Protein AF-A0A957S2P7-F1 (afdb_monomer_lite)

pLDDT: mean 78.18, std 14.38, range [56.06, 95.38]

Sequence (47 aa):
MLSSLKKLLSAEPVLDARQTEPGRNEPCPCGSGRKYKRCCQEGKRKR

Radius of gyration: 19.4 Å; chains: 1; bounding box: 21×64×19 Å

Structure (mmCIF, N/CA/C/O backbone):
data_AF-A0A957S2P7-F1
#
_entry.id   AF-A0A957S2P7-F1
#
loop_
_atom_site.group_PDB
_atom_site.id
_atom_site.type_symbol
_atom_site.labe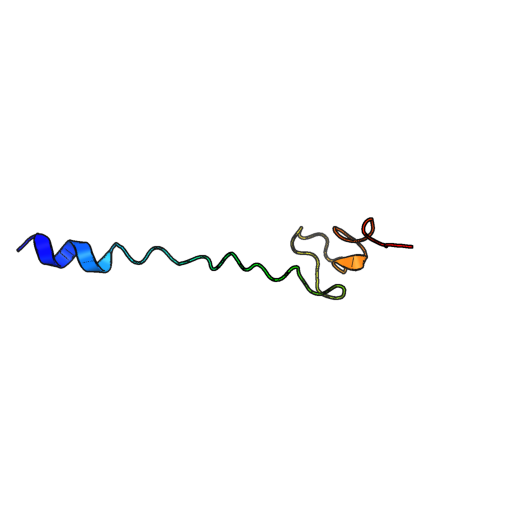l_atom_id
_atom_site.label_alt_id
_atom_site.label_comp_id
_atom_site.label_asym_id
_atom_site.label_entity_id
_atom_site.label_seq_id
_atom_site.pdbx_PDB_ins_code
_atom_site.Cartn_x
_atom_site.Cartn_y
_atom_site.Cartn_z
_atom_site.occupancy
_atom_site.B_iso_or_equiv
_atom_site.auth_seq_id
_atom_site.auth_comp_id
_atom_site.auth_asym_id
_atom_site.auth_atom_id
_atom_site.pdbx_PDB_model_num
ATOM 1 N N . MET A 1 1 ? 0.408 -44.972 10.692 1.00 72.50 1 MET A N 1
ATOM 2 C CA . MET A 1 1 ? -0.410 -44.455 9.569 1.00 72.50 1 MET A CA 1
ATOM 3 C C . MET A 1 1 ? -0.810 -42.980 9.715 1.00 72.50 1 MET A C 1
ATOM 5 O O . MET A 1 1 ? -0.791 -42.281 8.716 1.00 72.50 1 MET A O 1
ATOM 9 N N . LEU A 1 2 ? -1.104 -42.462 10.918 1.00 62.97 2 LEU A N 1
ATOM 10 C CA . LEU A 1 2 ? -1.536 -41.059 11.120 1.00 62.97 2 LEU A CA 1
ATOM 11 C C . LEU A 1 2 ? -0.403 -40.007 11.162 1.00 62.97 2 LEU A C 1
ATOM 13 O O . LEU A 1 2 ? -0.675 -38.810 11.153 1.00 62.97 2 LEU A O 1
ATOM 17 N N . SER A 1 3 ? 0.868 -40.419 11.194 1.00 67.12 3 SER A N 1
ATOM 18 C CA . SER A 1 3 ? 2.009 -39.491 11.298 1.00 67.12 3 SER A CA 1
ATOM 19 C C . SER A 1 3 ? 2.388 -38.828 9.968 1.00 67.12 3 SER A C 1
ATOM 21 O O . SER A 1 3 ? 2.939 -37.730 9.972 1.00 67.12 3 SER A O 1
ATOM 23 N N . SER A 1 4 ? 2.065 -39.455 8.833 1.00 66.88 4 SER A N 1
ATOM 24 C CA . SER A 1 4 ? 2.417 -38.941 7.499 1.00 66.88 4 SER A CA 1
ATOM 25 C C . SER A 1 4 ? 1.478 -37.833 7.009 1.00 66.88 4 SER A C 1
ATOM 27 O O . SER A 1 4 ? 1.869 -37.023 6.176 1.00 66.88 4 SER A O 1
ATOM 29 N N . LEU A 1 5 ? 0.263 -37.745 7.562 1.00 67.88 5 LEU A N 1
ATO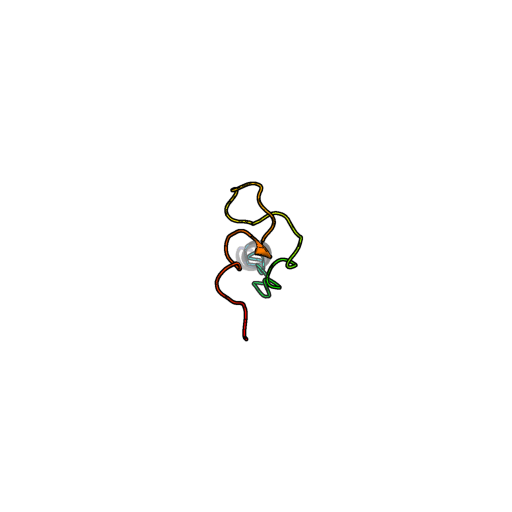M 30 C CA . LEU A 1 5 ? -0.747 -36.756 7.164 1.00 67.88 5 LEU A CA 1
ATOM 31 C C . LEU A 1 5 ? -0.521 -35.364 7.781 1.00 67.88 5 LEU A C 1
ATOM 33 O O . LEU A 1 5 ? -1.057 -34.379 7.286 1.00 67.88 5 LEU A O 1
ATOM 37 N N . LYS A 1 6 ? 0.321 -35.246 8.816 1.00 70.75 6 LYS A N 1
ATOM 38 C CA . LYS A 1 6 ? 0.644 -33.957 9.457 1.00 70.75 6 LYS A CA 1
ATOM 39 C C . LYS A 1 6 ? 1.547 -33.049 8.618 1.00 70.75 6 LYS A C 1
ATOM 41 O O . LYS A 1 6 ? 1.555 -31.850 8.848 1.00 70.75 6 LYS A O 1
ATOM 46 N N . LYS A 1 7 ? 2.303 -33.588 7.655 1.00 64.31 7 LYS A N 1
ATOM 47 C CA . LYS A 1 7 ? 3.328 -32.829 6.912 1.00 64.31 7 LYS A CA 1
ATOM 48 C C . LYS A 1 7 ? 2.749 -31.899 5.832 1.00 64.31 7 LYS A C 1
ATOM 50 O O . LYS A 1 7 ? 3.415 -30.952 5.438 1.00 64.31 7 LYS A O 1
ATOM 55 N N . LEU A 1 8 ? 1.533 -32.175 5.357 1.00 63.59 8 LEU A N 1
ATOM 56 C CA . LEU A 1 8 ? 0.893 -31.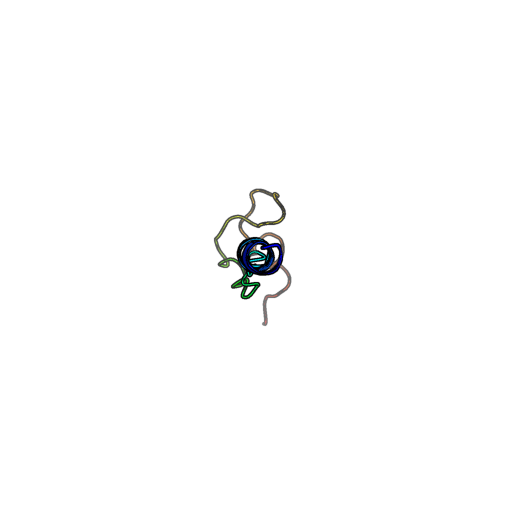446 4.252 1.00 63.59 8 LEU A CA 1
ATOM 57 C C . LEU A 1 8 ? 0.006 -30.281 4.717 1.00 63.59 8 LEU A C 1
ATOM 59 O O . LEU A 1 8 ? -0.359 -29.441 3.907 1.00 63.59 8 LEU A O 1
ATOM 63 N N . LEU A 1 9 ? -0.315 -30.212 6.012 1.00 63.66 9 LEU A N 1
ATOM 64 C CA . LEU A 1 9 ? -1.162 -29.166 6.601 1.00 63.66 9 LEU A CA 1
ATOM 65 C C . LEU A 1 9 ? -0.363 -28.043 7.288 1.00 63.66 9 LEU A C 1
ATOM 67 O O . LEU A 1 9 ? -0.955 -27.192 7.934 1.00 63.66 9 LEU A O 1
ATOM 71 N N . SER A 1 10 ? 0.972 -28.050 7.203 1.00 59.72 10 SER A N 1
ATOM 72 C CA . SER A 1 10 ? 1.834 -27.109 7.948 1.00 59.72 10 SER A CA 1
ATOM 73 C C . SER A 1 10 ? 2.533 -26.064 7.079 1.00 59.72 10 SER A C 1
ATOM 75 O O . SER A 1 10 ? 3.337 -25.292 7.594 1.00 59.72 10 SER A O 1
ATOM 77 N N . ALA A 1 11 ? 2.252 -26.027 5.775 1.00 64.12 11 ALA A N 1
ATOM 78 C CA . ALA A 1 11 ? 2.670 -24.922 4.921 1.00 64.12 11 ALA A CA 1
ATOM 79 C C . ALA A 1 11 ? 1.611 -23.815 5.001 1.00 64.12 11 ALA A C 1
ATOM 81 O O . ALA A 1 11 ? 0.853 -23.590 4.060 1.00 64.12 11 ALA A O 1
ATOM 82 N N . GLU A 1 12 ? 1.543 -23.153 6.157 1.00 65.88 12 GLU A N 1
ATOM 83 C CA . GLU A 1 12 ? 0.93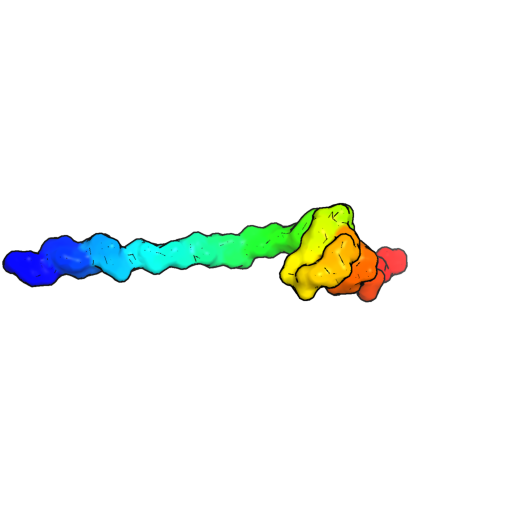2 -21.827 6.239 1.00 65.88 12 GLU A CA 1
ATOM 84 C C . GLU A 1 12 ? 1.597 -20.960 5.158 1.00 65.88 12 GLU A C 1
ATOM 86 O O . GLU A 1 12 ? 2.829 -21.022 5.020 1.00 65.88 12 GLU A O 1
ATOM 91 N N . PRO A 1 13 ? 0.844 -20.183 4.359 1.00 66.56 13 PRO A N 1
ATOM 92 C CA . PRO A 1 13 ? 1.472 -19.259 3.438 1.00 66.56 13 PRO A CA 1
ATOM 93 C C . PRO A 1 13 ? 2.339 -18.334 4.284 1.00 66.56 13 PRO A C 1
ATOM 95 O O . PRO A 1 13 ? 1.835 -17.587 5.122 1.00 66.56 13 PRO A O 1
ATOM 98 N N . VAL A 1 14 ? 3.656 -18.401 4.087 1.00 62.31 14 VAL A N 1
ATOM 99 C CA . VAL A 1 14 ? 4.558 -17.336 4.505 1.00 62.31 14 VAL A CA 1
ATOM 100 C C . VAL A 1 14 ? 4.112 -16.110 3.725 1.00 62.31 14 VAL A C 1
ATOM 102 O O . VAL A 1 14 ? 4.527 -15.874 2.593 1.00 62.31 14 VAL A O 1
ATOM 105 N N . LEU A 1 15 ? 3.169 -15.374 4.312 1.00 60.97 15 LEU A N 1
ATOM 106 C CA . LEU A 1 15 ? 2.858 -14.012 3.945 1.00 60.97 15 LEU A CA 1
ATOM 107 C C . LEU A 1 15 ? 4.164 -13.282 4.228 1.00 60.97 15 LEU A C 1
ATOM 109 O O . LEU A 1 15 ? 4.425 -12.894 5.366 1.00 60.97 15 LEU A O 1
ATOM 113 N N . ASP A 1 16 ? 5.051 -13.239 3.234 1.00 59.81 16 ASP A N 1
ATOM 114 C CA . ASP A 1 16 ? 6.330 -12.562 3.337 1.00 59.81 16 ASP A CA 1
ATOM 115 C C . ASP A 1 16 ? 6.001 -11.074 3.458 1.00 59.81 16 ASP A C 1
ATOM 117 O O . ASP A 1 16 ? 5.866 -10.328 2.492 1.00 59.81 16 ASP A O 1
ATOM 121 N N . ALA A 1 17 ? 5.756 -10.668 4.702 1.00 58.09 17 ALA A N 1
ATOM 122 C CA . ALA A 1 17 ? 5.391 -9.329 5.112 1.00 58.09 17 ALA A CA 1
ATOM 123 C C . ALA A 1 17 ? 6.603 -8.395 5.070 1.00 58.09 17 ALA A C 1
ATOM 125 O O . ALA A 1 17 ? 6.583 -7.318 5.665 1.00 58.09 17 ALA A O 1
ATOM 126 N N . ARG A 1 18 ? 7.628 -8.729 4.273 1.00 56.06 18 ARG A N 1
ATOM 127 C CA . ARG A 1 18 ? 8.440 -7.726 3.587 1.00 56.06 18 ARG A CA 1
ATOM 128 C C . ARG A 1 18 ? 7.559 -7.041 2.539 1.00 56.06 18 ARG A C 1
ATOM 130 O O . ARG A 1 18 ? 7.850 -7.051 1.346 1.00 56.06 18 ARG A O 1
ATOM 137 N N . GLN A 1 19 ? 6.462 -6.445 3.009 1.00 60.47 19 GLN A N 1
ATOM 138 C CA . GLN A 1 19 ? 5.690 -5.451 2.297 1.00 60.47 19 GLN A CA 1
ATOM 139 C C . GLN A 1 19 ? 6.661 -4.305 2.054 1.00 60.47 19 GLN A C 1
ATOM 141 O O . GLN A 1 19 ? 6.857 -3.426 2.890 1.00 60.47 19 GLN A O 1
ATOM 146 N N . THR A 1 20 ? 7.348 -4.378 0.921 1.00 71.19 20 THR A N 1
ATOM 147 C CA . THR A 1 20 ? 7.971 -3.222 0.308 1.00 71.19 20 THR A CA 1
ATOM 148 C C . THR A 1 20 ? 6.891 -2.150 0.306 1.00 71.19 20 THR A C 1
ATOM 150 O O . THR A 1 20 ? 5.792 -2.384 -0.200 1.00 71.19 20 THR A O 1
ATOM 153 N N . GLU A 1 21 ? 7.139 -1.029 0.999 1.00 78.25 21 GLU A N 1
ATOM 154 C CA . GLU A 1 21 ? 6.187 0.081 0.994 1.00 78.25 21 GLU A CA 1
ATOM 155 C C . GLU A 1 21 ? 5.825 0.349 -0.475 1.00 78.25 21 GLU A C 1
ATOM 157 O O . GLU A 1 21 ? 6.741 0.428 -1.304 1.00 78.25 21 GLU A O 1
ATOM 162 N N . PRO A 1 22 ? 4.528 0.443 -0.819 1.00 87.00 22 PRO A N 1
ATOM 163 C CA . PRO A 1 22 ? 4.119 0.617 -2.203 1.00 87.00 22 PRO A CA 1
ATOM 164 C C . PRO A 1 22 ? 4.855 1.810 -2.806 1.00 87.00 22 PRO A C 1
ATOM 166 O O . PRO A 1 22 ? 5.086 2.835 -2.149 1.00 87.00 22 PRO A O 1
ATOM 169 N N . GLY A 1 23 ? 5.245 1.678 -4.070 1.00 91.12 23 GLY A N 1
ATOM 170 C CA . GLY A 1 23 ? 5.961 2.721 -4.775 1.00 91.12 23 GLY A CA 1
ATOM 171 C C . GLY A 1 23 ? 5.190 4.038 -4.704 1.00 91.12 23 GLY A C 1
ATOM 172 O O . GLY A 1 23 ? 3.969 4.090 -4.838 1.00 91.12 23 GLY A O 1
ATOM 173 N N . ARG A 1 24 ? 5.907 5.155 -4.541 1.00 93.44 24 ARG A N 1
ATOM 174 C CA . ARG A 1 24 ? 5.336 6.507 -4.376 1.00 93.44 24 ARG A CA 1
ATOM 175 C C . ARG A 1 24 ? 4.242 6.829 -5.429 1.00 93.44 24 ARG A C 1
ATOM 177 O O . ARG A 1 24 ? 3.283 7.552 -5.159 1.00 93.44 24 ARG A O 1
ATOM 184 N N . ASN A 1 25 ? 4.362 6.307 -6.649 1.00 94.75 25 ASN A N 1
ATOM 185 C CA . ASN A 1 25 ? 3.411 6.545 -7.741 1.00 94.75 25 ASN A CA 1
ATOM 186 C C . ASN A 1 25 ? 2.348 5.453 -7.948 1.00 94.75 25 ASN A C 1
ATOM 188 O O . ASN A 1 25 ? 1.458 5.678 -8.768 1.00 94.75 25 ASN A O 1
ATOM 192 N N . GLU A 1 26 ? 2.428 4.326 -7.247 1.00 94.50 26 GLU A N 1
ATOM 193 C CA . GLU A 1 26 ? 1.496 3.200 -7.369 1.00 94.50 26 GLU A CA 1
ATOM 194 C C . GLU A 1 26 ? 0.118 3.525 -6.772 1.00 94.50 26 GLU A C 1
ATOM 196 O O . GLU A 1 26 ? 0.010 4.455 -5.958 1.00 94.50 26 GLU A O 1
ATOM 201 N N . PRO A 1 27 ? -0.955 2.814 -7.179 1.00 95.38 27 PRO A N 1
ATOM 202 C CA . PRO A 1 27 ? -2.258 2.938 -6.534 1.00 95.38 27 PRO A CA 1
ATOM 203 C C . PRO A 1 27 ? -2.157 2.640 -5.035 1.00 95.38 27 PRO A C 1
ATOM 205 O O . PRO A 1 27 ? -1.456 1.732 -4.598 1.00 95.38 27 PRO A O 1
ATOM 208 N N . CYS A 1 28 ? -2.855 3.435 -4.229 1.00 95.25 28 CYS A N 1
ATOM 209 C CA . CYS A 1 28 ? -2.791 3.316 -2.783 1.00 95.25 28 CYS A CA 1
ATOM 210 C C . CYS A 1 28 ? -3.547 2.061 -2.308 1.00 95.25 28 CYS A C 1
ATOM 212 O O . CYS A 1 28 ? -4.736 1.933 -2.619 1.00 95.25 28 CYS A O 1
ATOM 214 N N . PRO A 1 29 ? -2.927 1.184 -1.492 1.00 92.75 29 PRO A N 1
ATOM 215 C CA . PRO A 1 29 ? -3.552 -0.065 -1.044 1.00 92.75 29 PRO A CA 1
ATOM 216 C C . PRO A 1 29 ? -4.752 0.142 -0.106 1.00 92.75 29 PRO A C 1
ATOM 218 O O . PRO A 1 29 ? -5.462 -0.810 0.188 1.00 92.75 29 PRO A O 1
ATOM 221 N N . CYS A 1 30 ? -5.032 1.376 0.337 1.00 93.75 30 CYS A N 1
ATOM 222 C CA . CYS A 1 30 ? -6.246 1.701 1.094 1.00 93.75 30 CYS A CA 1
ATOM 223 C C . CYS A 1 30 ? -7.528 1.751 0.238 1.00 93.75 30 CYS A C 1
ATOM 225 O O . CYS A 1 30 ? -8.592 2.062 0.764 1.00 93.75 30 CYS A O 1
ATOM 227 N N . GLY A 1 31 ? -7.434 1.518 -1.077 1.00 92.94 31 GLY A N 1
ATOM 228 C CA . GLY A 1 31 ? -8.593 1.485 -1.976 1.00 92.94 31 GLY A CA 1
ATOM 229 C C . GLY A 1 31 ? -9.089 2.856 -2.446 1.00 92.94 31 GLY A C 1
ATOM 230 O O . GLY A 1 31 ? -10.108 2.938 -3.118 1.00 92.94 31 GLY A O 1
ATOM 231 N N . SER A 1 32 ? -8.371 3.947 -2.160 1.00 94.88 32 SER A N 1
ATOM 232 C CA . SER A 1 32 ? -8.805 5.303 -2.543 1.00 94.88 32 SER A CA 1
ATOM 233 C C . SER A 1 32 ? -8.696 5.620 -4.040 1.00 94.88 32 SER A C 1
ATOM 235 O O . SER A 1 32 ? -9.117 6.693 -4.470 1.00 94.88 32 SER A O 1
ATOM 237 N N . GLY A 1 33 ? -8.035 4.763 -4.827 1.00 93.94 33 GLY A N 1
ATOM 238 C CA . GLY A 1 33 ? -7.717 5.017 -6.239 1.00 93.94 33 GLY A CA 1
ATOM 239 C C . GLY A 1 33 ? -6.665 6.115 -6.475 1.00 93.94 33 GLY A C 1
ATOM 240 O O . GLY A 1 33 ? -6.281 6.379 -7.613 1.00 93.94 33 GLY A O 1
ATOM 241 N N . ARG A 1 34 ? -6.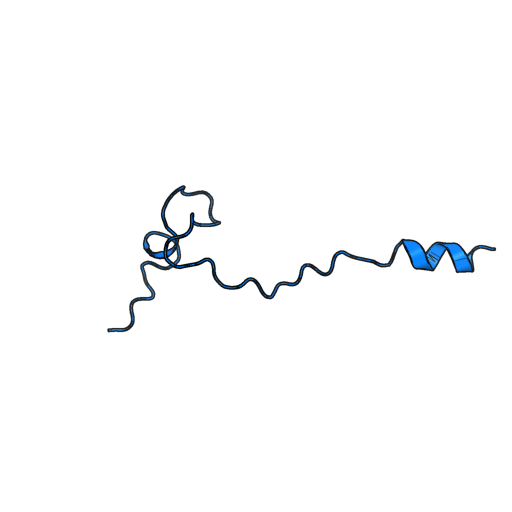155 6.763 -5.419 1.00 95.38 34 ARG A N 1
ATOM 242 C CA . ARG A 1 34 ? -5.113 7.800 -5.510 1.00 95.38 34 ARG A CA 1
ATOM 243 C C . ARG A 1 34 ? -3.721 7.164 -5.526 1.00 95.38 34 ARG A C 1
ATOM 245 O O . ARG A 1 34 ? -3.527 6.070 -5.009 1.00 95.38 34 ARG A O 1
ATOM 252 N N . LYS A 1 35 ? -2.720 7.885 -6.049 1.00 95.25 35 LYS A N 1
ATOM 253 C CA . LYS A 1 35 ? -1.301 7.486 -5.927 1.00 95.25 35 LYS A CA 1
ATOM 254 C C . LYS A 1 35 ? -0.881 7.465 -4.453 1.00 95.25 35 LYS A C 1
ATOM 256 O O . LYS A 1 35 ? -1.238 8.400 -3.733 1.00 95.25 35 LYS A O 1
ATOM 261 N N . TYR A 1 36 ? -0.067 6.498 -4.027 1.00 94.44 36 TYR A N 1
ATOM 262 C CA . TYR A 1 36 ? 0.370 6.332 -2.630 1.00 94.44 36 TYR A CA 1
ATOM 263 C C . TYR A 1 36 ? 0.932 7.631 -2.021 1.00 94.44 36 TYR A C 1
ATOM 265 O O . TYR A 1 36 ? 0.515 8.056 -0.941 1.00 94.44 36 TYR A O 1
ATOM 273 N N . LYS A 1 37 ? 1.748 8.369 -2.788 1.00 94.38 37 LYS A N 1
ATOM 274 C CA . LYS A 1 37 ? 2.304 9.684 -2.404 1.00 94.38 37 LYS A CA 1
ATOM 275 C C . LYS A 1 37 ? 1.320 10.795 -2.134 1.00 94.38 37 LYS A C 1
ATOM 277 O O . LYS A 1 37 ? 1.712 11.779 -1.526 1.00 94.38 37 LYS A O 1
ATOM 282 N N . ARG A 1 38 ? 0.119 10.678 -2.696 1.00 94.56 38 ARG A N 1
ATOM 283 C CA . ARG A 1 38 ? -0.972 11.649 -2.575 1.00 94.56 38 ARG A CA 1
ATOM 284 C C . ARG A 1 38 ? -2.077 11.161 -1.643 1.00 94.56 38 ARG A C 1
ATOM 286 O O 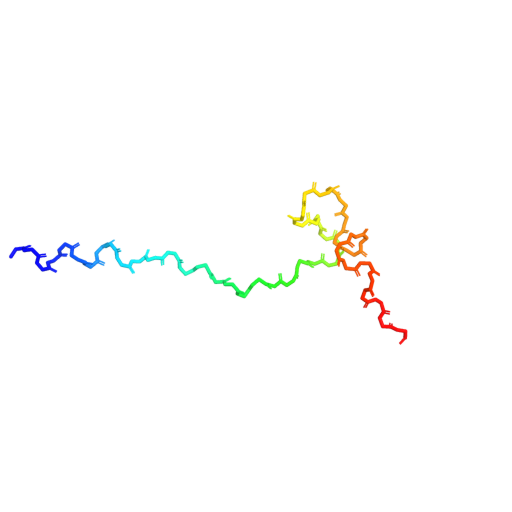. ARG A 1 38 ? -3.140 11.770 -1.588 1.00 94.56 38 ARG A O 1
ATOM 293 N N . CYS A 1 39 ? -1.857 10.030 -0.981 1.00 94.81 39 CYS A N 1
ATOM 294 C CA . CYS A 1 39 ? -2.800 9.408 -0.071 1.00 94.81 39 CYS A CA 1
ATOM 295 C C . CYS A 1 39 ? -2.079 9.121 1.249 1.00 94.81 39 CYS A C 1
ATOM 297 O O . CYS A 1 39 ? -1.733 10.060 1.960 1.00 94.81 39 CYS A O 1
ATOM 299 N N . CYS A 1 40 ? -1.774 7.860 1.553 1.00 92.75 40 CYS A N 1
ATOM 300 C CA . CYS A 1 40 ? -1.184 7.461 2.832 1.00 92.75 40 CYS A CA 1
ATOM 301 C C . CYS A 1 40 ? 0.245 7.989 3.074 1.00 92.75 40 CYS A C 1
ATOM 303 O O . CYS A 1 40 ? 0.696 7.993 4.215 1.00 92.75 40 CYS A O 1
ATOM 305 N N . GLN A 1 41 ? 0.956 8.465 2.043 1.00 90.62 41 GLN A N 1
ATOM 306 C CA . GLN A 1 41 ? 2.329 8.979 2.166 1.00 90.62 41 GLN A CA 1
ATOM 307 C C . GLN A 1 41 ? 2.440 10.515 2.007 1.00 90.62 41 GLN A C 1
ATOM 309 O O . GLN A 1 41 ? 3.541 11.059 2.080 1.00 90.62 41 GLN A O 1
ATOM 314 N N . GLU A 1 42 ? 1.335 11.248 1.822 1.00 88.19 42 GLU A N 1
ATOM 315 C CA . GLU A 1 42 ? 1.372 12.707 1.581 1.00 88.19 42 GLU A CA 1
ATOM 316 C C . GLU A 1 42 ? 2.057 13.483 2.727 1.00 88.19 42 GLU A C 1
ATOM 318 O O . GLU A 1 42 ? 2.808 14.424 2.474 1.00 88.19 42 GLU A O 1
ATOM 323 N N . GLY A 1 43 ? 1.897 13.031 3.977 1.00 82.62 43 GLY A N 1
ATOM 324 C CA . GLY A 1 43 ? 2.480 13.671 5.165 1.00 82.62 43 GLY A CA 1
ATOM 325 C C . GLY A 1 43 ? 3.963 13.378 5.437 1.00 82.62 43 GLY A C 1
ATOM 326 O O . GLY A 1 43 ? 4.533 13.976 6.342 1.00 82.62 43 GLY A O 1
ATOM 327 N N . LYS A 1 44 ? 4.621 12.481 4.682 1.00 70.62 44 LYS A N 1
ATOM 328 C CA . LYS A 1 44 ? 6.016 12.059 4.950 1.00 70.62 44 LYS A CA 1
ATOM 329 C C . LYS A 1 44 ? 7.088 12.888 4.211 1.00 70.62 44 LYS A C 1
ATOM 331 O O . LYS A 1 44 ? 8.219 12.426 4.059 1.00 70.62 44 LYS A O 1
ATOM 336 N N . ARG A 1 45 ? 6.779 14.090 3.706 1.00 69.06 45 ARG A N 1
ATOM 337 C CA . ARG A 1 45 ? 7.770 14.927 2.996 1.00 69.06 45 ARG A CA 1
ATOM 338 C C . ARG A 1 45 ? 8.788 15.499 3.996 1.00 69.06 45 ARG A C 1
ATOM 340 O O . ARG A 1 45 ? 8.499 16.491 4.658 1.00 69.06 45 ARG A O 1
ATOM 347 N N . LYS A 1 46 ? 9.968 14.875 4.115 1.00 65.12 46 LYS A N 1
ATOM 348 C CA . LYS A 1 46 ? 11.119 15.490 4.797 1.00 65.12 46 LYS A CA 1
ATOM 349 C C . LYS A 1 46 ? 11.554 16.719 3.993 1.00 65.12 46 LYS A C 1
ATOM 351 O O . LYS A 1 46 ? 11.725 16.616 2.779 1.00 65.12 46 LYS A O 1
ATOM 356 N N . ARG A 1 47 ? 11.604 17.855 4.685 1.00 63.97 47 ARG A N 1
ATOM 357 C CA . ARG A 1 47 ? 12.040 19.157 4.177 1.00 63.97 47 ARG A CA 1
ATOM 358 C C . ARG A 1 47 ? 13.523 19.131 3.832 1.00 63.97 47 ARG A C 1
ATOM 360 O O . ARG A 1 47 ? 14.253 18.400 4.538 1.00 63.97 47 ARG A O 1
#

Secondary structure (DSSP, 8-state):
-TTSGGGSS----------PPPPTTSBPTTSSSSBGGGTTTGGG---

Foldseek 3Di:
DVPVVVPVPPPDPPPVPPPPPPDQQDQPPVPPRHRVCVPVVVPVDDD